Protein AF-A0A0G1NBV5-F1 (afdb_monomer_lite)

pLDDT: mean 78.8, std 14.88, range [45.69, 92.12]

Secondary structure (DSSP, 8-state):
-------EE-SS-TT-EESSS-B-TTT-PBPEE--------

Structure (mmCIF, N/CA/C/O backbone):
data_AF-A0A0G1NBV5-F1
#
_entry.id   AF-A0A0G1NBV5-F1
#
loop_
_atom_site.group_PDB
_atom_site.id
_atom_site.type_symbol
_atom_site.label_atom_id
_atom_site.label_alt_id
_atom_site.label_comp_id
_atom_site.label_asym_id
_atom_site.label_entity_id
_atom_site.label_seq_id
_atom_site.pdbx_PDB_ins_code
_atom_site.Cartn_x
_atom_site.Cartn_y
_atom_site.Cartn_z
_atom_site.occupancy
_atom_site.B_iso_or_equiv
_atom_site.auth_seq_id
_atom_site.auth_comp_id
_atom_site.auth_asym_id
_atom_site.auth_atom_id
_atom_site.pdbx_PDB_model_num
ATOM 1 N N . MET A 1 1 ? 0.220 -30.459 -4.385 1.00 45.69 1 MET A N 1
ATOM 2 C CA . MET A 1 1 ? 0.297 -29.277 -5.260 1.00 45.69 1 MET A CA 1
ATOM 3 C C . MET A 1 1 ? -0.007 -28.109 -4.361 1.00 45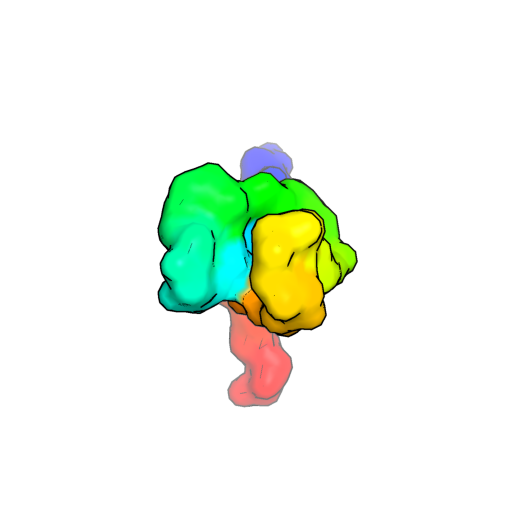.69 1 MET A C 1
ATOM 5 O O . MET A 1 1 ? -1.150 -27.965 -3.948 1.00 45.69 1 MET A O 1
ATOM 9 N N . GLU A 1 2 ? 1.045 -27.438 -3.908 1.00 51.91 2 GLU A N 1
ATOM 10 C CA . GLU A 1 2 ? 0.947 -26.244 -3.073 1.00 51.91 2 GLU A CA 1
ATOM 11 C C . GLU A 1 2 ? 0.265 -25.177 -3.928 1.00 51.91 2 GLU A C 1
ATOM 13 O O . GLU A 1 2 ? 0.751 -24.827 -5.000 1.00 51.91 2 GLU A O 1
ATO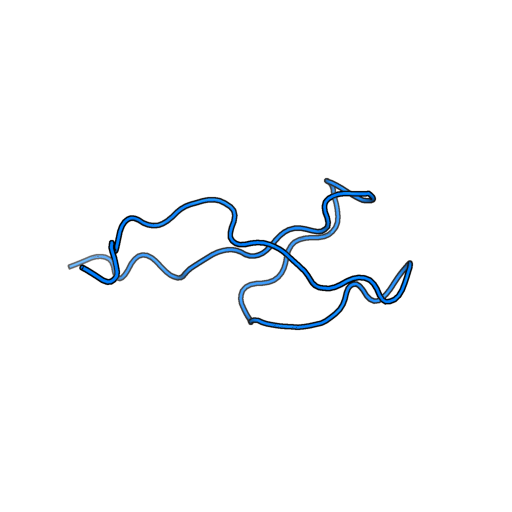M 18 N N . GLY A 1 3 ? -0.966 -24.841 -3.544 1.00 57.25 3 GLY A N 1
ATOM 19 C CA . GLY A 1 3 ? -1.761 -23.831 -4.218 1.00 57.25 3 GLY A CA 1
ATOM 20 C C . GLY A 1 3 ? -1.203 -22.488 -3.816 1.00 57.25 3 GLY A C 1
ATOM 21 O O . GLY A 1 3 ? -1.371 -22.077 -2.670 1.00 57.25 3 GLY A O 1
ATOM 22 N N . ASP A 1 4 ? -0.509 -21.861 -4.745 1.00 63.00 4 ASP A N 1
ATOM 23 C CA . ASP A 1 4 ? 0.028 -20.539 -4.541 1.00 63.00 4 ASP A CA 1
ATOM 24 C C . ASP A 1 4 ? -1.143 -19.547 -4.520 1.00 63.00 4 ASP A C 1
ATOM 26 O O . ASP A 1 4 ? -1.902 -19.412 -5.488 1.00 63.00 4 ASP A O 1
ATOM 30 N N . GLN A 1 5 ? -1.420 -18.997 -3.337 1.00 70.44 5 GLN A N 1
ATOM 31 C CA . GLN A 1 5 ? -2.506 -18.042 -3.163 1.00 70.44 5 GLN A CA 1
ATOM 32 C C . GLN A 1 5 ? -1.967 -16.652 -3.494 1.00 70.44 5 GLN A C 1
ATOM 34 O O . GLN A 1 5 ? -0.948 -16.262 -2.925 1.00 70.44 5 GLN A O 1
ATOM 39 N N . PRO A 1 6 ? -2.645 -15.876 -4.361 1.00 77.31 6 PRO A N 1
ATOM 40 C CA . PRO A 1 6 ? -2.173 -14.546 -4.712 1.00 77.31 6 PRO A CA 1
ATOM 41 C C . PRO A 1 6 ? -2.134 -13.674 -3.456 1.00 77.31 6 PRO A C 1
ATOM 43 O O . PRO A 1 6 ? -3.172 -13.354 -2.875 1.00 77.31 6 PRO A O 1
ATOM 46 N N . MET A 1 7 ? -0.932 -13.281 -3.040 1.00 86.19 7 MET A N 1
ATOM 47 C CA . MET A 1 7 ? -0.758 -12.319 -1.960 1.00 86.19 7 MET A CA 1
ATOM 48 C C . MET A 1 7 ? -0.937 -10.919 -2.534 1.00 86.19 7 MET A C 1
ATOM 50 O O . MET A 1 7 ? -0.332 -10.571 -3.537 1.00 86.19 7 MET A O 1
ATOM 54 N N . TYR A 1 8 ? -1.745 -10.088 -1.903 1.00 90.12 8 TYR A N 1
ATOM 55 C CA . TYR A 1 8 ? -1.966 -8.698 -2.269 1.00 90.12 8 TYR A CA 1
ATOM 56 C C . TYR A 1 8 ? -1.179 -7.794 -1.325 1.00 90.12 8 TYR A C 1
ATOM 58 O O . TYR A 1 8 ? -1.055 -8.077 -0.138 1.00 90.12 8 TYR A O 1
ATOM 66 N N . ALA A 1 9 ? -0.640 -6.694 -1.832 1.00 90.31 9 ALA A N 1
ATOM 67 C CA . ALA A 1 9 ? 0.068 -5.701 -1.040 1.00 90.31 9 ALA A CA 1
ATOM 68 C C . ALA A 1 9 ? -0.354 -4.288 -1.422 1.00 90.31 9 ALA A C 1
ATOM 70 O O . ALA A 1 9 ? -0.687 -4.000 -2.575 1.00 90.31 9 ALA A O 1
ATOM 71 N N . CYS A 1 10 ? -0.324 -3.376 -0.455 1.00 92.12 10 CYS A N 1
ATOM 72 C CA . CYS A 1 10 ? -0.569 -1.970 -0.736 1.00 92.12 10 CYS A CA 1
ATOM 73 C C . CYS A 1 10 ? 0.692 -1.314 -1.341 1.00 92.12 10 CYS A C 1
ATOM 75 O O . CYS A 1 10 ? 1.761 -1.373 -0.732 1.00 92.12 10 CYS A O 1
ATOM 77 N N . PRO A 1 11 ? 0.587 -0.603 -2.482 1.00 86.31 11 PRO A N 1
ATOM 78 C CA . PRO A 1 11 ? 1.738 0.055 -3.113 1.00 86.31 11 PRO A CA 1
ATOM 79 C C . PRO A 1 11 ? 2.303 1.227 -2.291 1.00 86.31 11 PRO A C 1
ATOM 81 O O . PRO A 1 11 ? 3.457 1.602 -2.467 1.00 86.31 11 PRO A O 1
ATOM 84 N N . MET A 1 12 ? 1.498 1.817 -1.399 1.00 91.06 12 MET A N 1
ATOM 85 C CA . MET A 1 12 ? 1.915 2.906 -0.499 1.00 91.06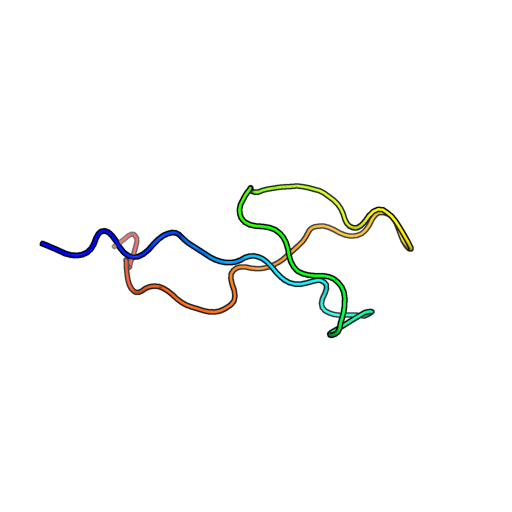 12 MET A CA 1
ATOM 86 C C . MET A 1 12 ? 2.322 2.415 0.894 1.00 91.06 12 MET A C 1
ATOM 88 O O . MET A 1 12 ? 3.072 3.095 1.584 1.00 91.06 12 MET A O 1
ATOM 92 N N . HIS A 1 13 ? 1.825 1.247 1.305 1.00 89.25 13 HIS A N 1
ATOM 93 C CA . HIS A 1 13 ? 2.058 0.663 2.625 1.00 89.25 13 HIS A CA 1
ATOM 94 C C . HIS A 1 13 ? 2.554 -0.774 2.418 1.00 89.25 13 HIS A C 1
ATOM 96 O O . HIS A 1 13 ? 1.752 -1.700 2.462 1.00 89.25 13 HIS A O 1
ATOM 102 N N . PRO A 1 14 ? 3.851 -0.980 2.133 1.00 82.06 14 PRO A N 1
ATOM 103 C CA . PRO A 1 14 ? 4.385 -2.290 1.739 1.00 82.06 14 PRO A CA 1
ATOM 104 C C . PRO A 1 14 ? 4.303 -3.359 2.842 1.00 82.06 14 PRO A C 1
ATOM 106 O O . PRO A 1 14 ? 4.441 -4.549 2.544 1.00 82.06 14 PRO A O 1
ATOM 109 N N . GLU A 1 15 ? 4.087 -2.927 4.088 1.00 89.00 15 GLU A N 1
ATOM 110 C CA . GLU A 1 15 ? 3.818 -3.766 5.260 1.00 89.00 15 GLU A CA 1
ATOM 111 C C . GLU A 1 15 ? 2.374 -4.297 5.279 1.00 89.00 15 GLU A C 1
ATOM 113 O O . GLU A 1 15 ? 2.120 -5.374 5.813 1.00 89.00 15 GLU A O 1
ATOM 118 N N . GLU A 1 16 ? 1.438 -3.595 4.634 1.00 89.44 16 GLU A N 1
ATOM 119 C CA . GLU A 1 16 ? 0.048 -4.028 4.507 1.00 89.44 16 GLU A CA 1
ATOM 120 C C . GLU A 1 16 ? -0.055 -5.063 3.386 1.00 89.44 16 GLU A C 1
ATOM 122 O O . GLU A 1 16 ? 0.039 -4.740 2.194 1.00 89.44 16 GLU A O 1
ATOM 127 N N . THR A 1 17 ? -0.252 -6.317 3.788 1.00 88.12 17 THR A 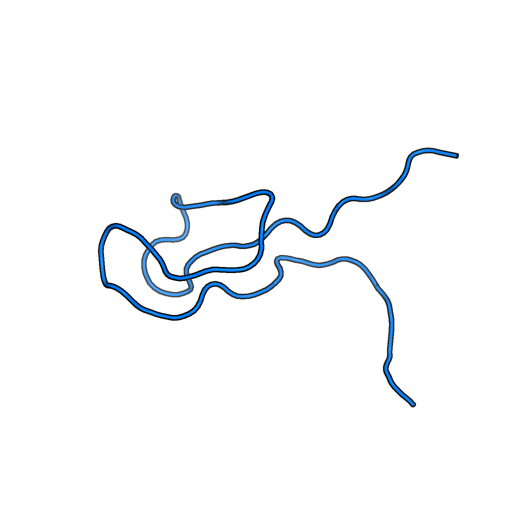N 1
ATOM 128 C CA . THR A 1 17 ? -0.473 -7.457 2.896 1.00 88.12 17 THR A CA 1
ATOM 129 C C . THR A 1 17 ? -1.822 -8.110 3.186 1.00 88.12 17 THR A C 1
ATOM 131 O O . THR A 1 17 ? -2.360 -7.982 4.286 1.00 88.12 17 THR A O 1
ATOM 134 N N . SER A 1 18 ? -2.404 -8.768 2.189 1.00 86.69 18 SER A N 1
ATOM 135 C CA . SER A 1 18 ? -3.687 -9.452 2.304 1.00 86.69 18 SER A CA 1
ATOM 136 C C . SER A 1 18 ? -3.717 -10.680 1.412 1.00 86.69 18 SER A C 1
ATOM 138 O O . SER A 1 18 ? -3.251 -10.630 0.284 1.00 86.69 18 SER A O 1
ATOM 140 N N . ASP A 1 19 ? -4.315 -11.767 1.879 1.00 85.56 19 ASP A N 1
ATOM 141 C CA . ASP A 1 19 ? -4.536 -12.978 1.078 1.00 85.56 19 ASP A CA 1
ATOM 142 C C . ASP A 1 19 ? -5.783 -12.872 0.177 1.00 85.56 19 ASP A C 1
ATOM 144 O O . ASP A 1 19 ? -6.173 -13.831 -0.490 1.00 85.56 19 ASP A O 1
ATOM 148 N N . GLN A 1 20 ? -6.458 -11.716 0.179 1.00 82.62 20 GLN A N 1
ATOM 149 C CA . GLN A 1 20 ? -7.670 -11.475 -0.597 1.00 82.62 20 GLN A CA 1
ATOM 150 C C . GLN A 1 20 ? -7.575 -10.172 -1.399 1.00 82.62 20 GLN A C 1
ATOM 152 O O . GLN A 1 20 ? -6.997 -9.189 -0.926 1.00 82.62 20 GLN A O 1
ATOM 157 N N . PRO A 1 21 ? -8.193 -10.117 -2.593 1.00 85.75 21 PRO A N 1
ATOM 158 C CA . PRO A 1 21 ? -8.290 -8.876 -3.345 1.00 85.75 21 PRO A CA 1
ATOM 159 C C . PRO A 1 21 ? -9.146 -7.861 -2.581 1.00 85.75 21 PRO A C 1
ATOM 161 O O . PRO A 1 21 ? -10.237 -8.182 -2.104 1.00 85.75 21 PRO A O 1
ATOM 164 N N . GLY A 1 22 ? -8.677 -6.616 -2.496 1.00 89.25 22 GLY A N 1
ATOM 165 C CA . GLY A 1 22 ? -9.400 -5.568 -1.782 1.00 89.25 22 GLY A CA 1
ATOM 166 C C . GLY A 1 22 ? -8.707 -4.210 -1.778 1.00 89.25 22 GLY A C 1
ATOM 167 O O . GLY A 1 22 ? -7.785 -3.943 -2.552 1.00 89.25 22 GLY A O 1
ATOM 168 N N . ASN A 1 23 ? -9.178 -3.339 -0.887 1.00 91.31 23 ASN A N 1
ATOM 169 C CA . ASN A 1 23 ? -8.622 -2.012 -0.653 1.00 91.31 23 ASN A CA 1
ATOM 170 C C . ASN A 1 23 ? -7.804 -1.996 0.642 1.00 91.31 23 ASN A C 1
ATOM 172 O O . ASN A 1 23 ? -8.187 -2.597 1.644 1.00 91.31 23 ASN A O 1
ATOM 176 N N . CYS A 1 24 ? -6.694 -1.263 0.627 1.00 90.62 24 CYS A N 1
ATOM 177 C CA . CYS A 1 24 ? -5.847 -1.041 1.785 1.00 90.62 24 CYS A CA 1
ATOM 178 C C . CYS A 1 24 ? -6.640 -0.368 2.918 1.00 90.62 24 CYS A C 1
ATOM 180 O O . CYS A 1 24 ? -7.217 0.695 2.685 1.00 90.62 24 CYS A O 1
ATOM 182 N N . PRO A 1 25 ? -6.645 -0.916 4.145 1.00 87.38 25 PRO A N 1
ATOM 183 C CA . PRO A 1 25 ? -7.376 -0.328 5.267 1.00 87.38 25 PRO A CA 1
ATOM 184 C C . PRO A 1 25 ? -6.749 0.981 5.772 1.00 87.38 25 PRO A C 1
ATOM 186 O O . PRO A 1 25 ? -7.436 1.773 6.411 1.00 87.38 25 PRO A O 1
ATOM 189 N N . GLN A 1 26 ? -5.469 1.233 5.476 1.00 87.06 26 GLN A N 1
ATOM 190 C CA . GLN A 1 26 ? -4.780 2.467 5.867 1.00 87.06 26 GLN A CA 1
ATOM 191 C C . GLN A 1 26 ? -5.118 3.657 4.963 1.00 87.06 26 GLN A C 1
ATOM 193 O O . GLN A 1 26 ? -5.423 4.741 5.451 1.00 87.06 26 GLN A O 1
ATOM 198 N N . CYS A 1 27 ? -5.063 3.471 3.641 1.00 91.50 27 CYS A N 1
ATOM 199 C CA . CYS A 1 27 ? -5.223 4.570 2.680 1.00 91.50 27 CYS A CA 1
ATOM 200 C C . CYS A 1 27 ? -6.408 4.425 1.721 1.00 91.50 27 CYS A C 1
ATOM 202 O O . CYS A 1 27 ? -6.686 5.346 0.958 1.00 91.50 27 CYS A O 1
ATOM 204 N N . GLY A 1 28 ? -7.091 3.280 1.711 1.00 89.06 28 GLY A N 1
ATOM 205 C CA . GLY A 1 28 ? -8.211 2.999 0.811 1.00 89.06 28 GLY A CA 1
ATOM 206 C C . GLY A 1 28 ? -7.819 2.692 -0.640 1.00 89.06 28 GLY A C 1
ATOM 207 O O . GLY A 1 28 ? -8.703 2.444 -1.459 1.00 89.06 28 GLY A O 1
ATOM 208 N N . MET A 1 29 ? -6.527 2.683 -0.993 1.00 90.69 29 MET A N 1
ATOM 209 C CA . MET A 1 29 ? -6.082 2.327 -2.350 1.00 90.69 29 MET A CA 1
ATOM 210 C C . MET A 1 29 ? -6.290 0.843 -2.653 1.00 90.69 29 MET A C 1
ATOM 212 O O . MET A 1 29 ? -6.193 0.011 -1.758 1.00 90.69 29 MET A O 1
ATOM 216 N N . ALA A 1 30 ? -6.534 0.509 -3.921 1.00 90.56 30 ALA A N 1
ATOM 217 C CA . ALA A 1 30 ? -6.604 -0.879 -4.370 1.00 90.56 30 ALA A CA 1
ATOM 218 C C . ALA A 1 30 ? -5.270 -1.597 -4.104 1.00 90.56 30 ALA A C 1
ATOM 220 O O . ALA A 1 30 ? -4.202 -1.077 -4.439 1.00 90.56 30 ALA A O 1
ATOM 221 N N . MET A 1 31 ? -5.335 -2.771 -3.478 1.00 91.00 31 MET A N 1
ATOM 222 C CA . MET A 1 31 ? -4.162 -3.616 -3.282 1.00 91.00 31 MET A CA 1
ATOM 223 C C . MET A 1 31 ? -3.765 -4.283 -4.602 1.00 91.00 31 MET A C 1
ATOM 225 O O . MET A 1 31 ? -4.618 -4.607 -5.430 1.00 91.00 31 MET A O 1
ATOM 229 N N . VAL A 1 32 ? -2.466 -4.492 -4.793 1.00 88.69 32 VAL A N 1
ATOM 230 C CA . VAL A 1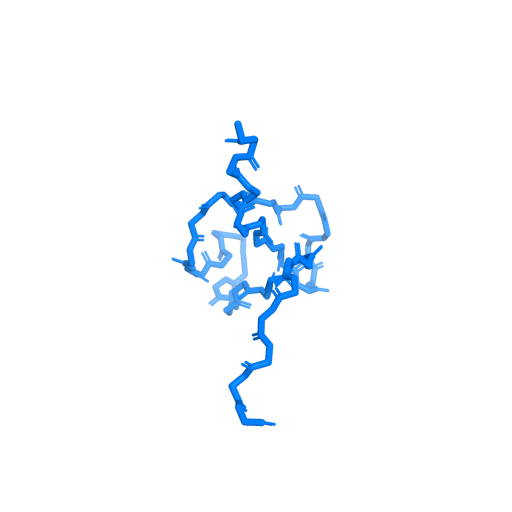 32 ? -1.892 -5.095 -6.003 1.00 88.69 32 VAL A CA 1
ATOM 231 C C . VAL A 1 32 ? -1.347 -6.482 -5.690 1.00 88.69 32 VAL A C 1
ATOM 233 O O . VAL A 1 32 ? -0.834 -6.701 -4.597 1.00 88.69 32 VAL A O 1
ATOM 236 N N . VAL A 1 33 ? -1.458 -7.421 -6.629 1.00 86.50 33 VAL A N 1
ATOM 237 C CA . VAL A 1 33 ? -0.920 -8.780 -6.458 1.00 86.50 33 VAL A CA 1
ATOM 238 C C . VAL A 1 33 ? 0.607 -8.711 -6.384 1.00 86.50 33 VAL A C 1
ATOM 240 O O . VAL A 1 33 ? 1.250 -8.066 -7.210 1.00 86.50 33 VAL A O 1
ATOM 243 N N . LYS A 1 34 ? 1.186 -9.380 -5.393 1.00 81.94 34 LYS A N 1
ATOM 244 C CA . LYS A 1 34 ? 2.611 -9.431 -5.056 1.00 81.94 34 LYS A CA 1
ATOM 245 C C . LYS A 1 34 ? 3.318 -10.633 -5.707 1.00 81.94 34 LYS A C 1
ATOM 247 O O . LYS A 1 34 ? 4.305 -11.113 -5.173 1.00 81.94 34 LYS A O 1
ATOM 252 N N . GLU A 1 35 ? 2.842 -10.998 -6.898 1.00 68.50 35 GLU A N 1
ATOM 253 C CA . GLU A 1 35 ? 3.133 -12.194 -7.706 1.00 68.50 35 GLU A CA 1
ATOM 254 C C . GLU A 1 35 ? 2.345 -13.449 -7.317 1.00 68.50 35 GLU A C 1
ATOM 256 O O . GLU A 1 35 ? 2.382 -13.875 -6.174 1.00 68.50 35 GLU A O 1
ATOM 261 N N . GLU A 1 36 ? 1.609 -13.977 -8.304 1.00 60.31 36 GLU A N 1
ATOM 262 C CA . GLU A 1 36 ? 1.633 -15.374 -8.747 1.00 60.31 36 GLU A CA 1
ATOM 263 C C . GLU A 1 36 ? 1.208 -15.403 -10.222 1.00 60.31 36 GLU A C 1
ATOM 265 O O . GLU A 1 36 ? 0.229 -14.785 -10.642 1.00 60.31 36 GLU A O 1
ATOM 270 N N . LYS A 1 37 ? 2.021 -16.073 -11.027 1.00 56.84 37 LYS A N 1
ATOM 271 C CA . LYS A 1 37 ? 2.007 -16.094 -12.488 1.00 56.84 37 LYS A CA 1
ATOM 272 C C . LYS A 1 37 ? 0.682 -16.652 -13.033 1.00 56.84 37 LYS A C 1
ATOM 274 O O . LYS A 1 37 ? 0.436 -17.850 -12.945 1.00 56.84 37 LYS A O 1
ATOM 279 N N . SER A 1 38 ? -0.147 -15.824 -13.659 1.00 48.69 38 SER A N 1
ATOM 280 C CA . SER A 1 38 ? -1.123 -16.254 -14.672 1.00 48.69 38 SER A CA 1
ATOM 281 C C . SER A 1 38 ? -1.455 -15.057 -15.555 1.00 48.69 38 SER A C 1
ATOM 283 O O . SER A 1 38 ? -2.222 -14.175 -15.179 1.00 48.69 38 SER A O 1
ATOM 285 N N . GLU A 1 39 ? -0.773 -15.019 -16.698 1.00 57.12 39 GLU A N 1
ATOM 286 C CA . GLU A 1 39 ? -1.120 -14.225 -17.873 1.00 57.12 39 GLU A CA 1
ATOM 287 C C . GLU A 1 39 ? -2.597 -14.466 -18.227 1.00 57.12 39 GLU A C 1
ATOM 289 O O . GLU A 1 39 ? -3.027 -15.615 -18.344 1.00 57.12 39 GLU A O 1
ATOM 294 N N . ASP A 1 40 ? -3.369 -13.390 -18.375 1.00 51.66 40 ASP A N 1
ATOM 295 C CA . ASP A 1 40 ? -4.571 -13.404 -19.207 1.00 51.66 40 ASP A CA 1
ATOM 296 C C . ASP A 1 40 ? -4.120 -12.903 -20.592 1.00 51.66 40 ASP A C 1
ATOM 298 O O . ASP A 1 40 ? -3.800 -11.722 -20.736 1.00 51.66 40 ASP A O 1
ATOM 302 N N . GLU A 1 41 ? -4.054 -13.861 -21.530 1.00 51.78 41 GLU A N 1
ATOM 303 C CA . GLU A 1 41 ? -3.6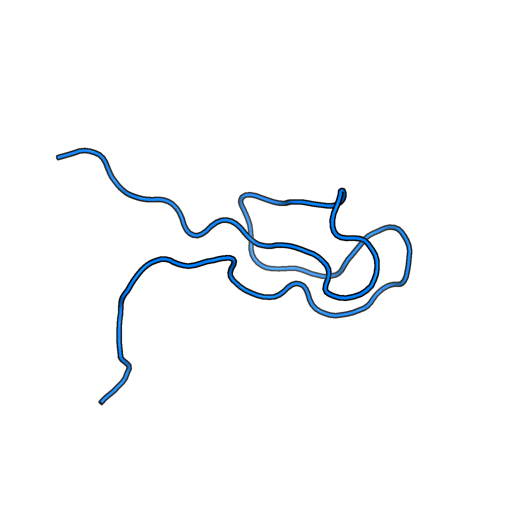33 -13.841 -22.958 1.00 51.78 41 GLU A CA 1
ATOM 304 C C . GLU A 1 41 ? -2.150 -14.020 -23.330 1.00 51.78 41 GLU A C 1
ATOM 306 O O . GLU A 1 41 ? -1.340 -13.077 -23.194 1.00 51.78 41 GLU A O 1
#

Foldseek 3Di:
DPPDQFKWADPVHRVDIDSDFAAGPVPRHTTDTPDDDDDPD

Sequence (41 aa):
MEGDQPMYACPMHPEETSDQPGNCPQCGMAMVVKEEKSEDE

Radius of gyration: 11.11 Å; chains: 1; bounding box: 14×34×29 Å